Protein AF-A0A957CMQ6-F1 (afdb_monomer_lite)

Structure (mmCIF, N/CA/C/O backbone):
data_AF-A0A957CMQ6-F1
#
_entry.id   AF-A0A957CMQ6-F1
#
loop_
_atom_site.group_PDB
_atom_site.id
_atom_site.type_symbol
_atom_site.label_atom_id
_atom_site.label_alt_id
_atom_site.label_comp_id
_atom_site.label_asym_id
_atom_site.label_entity_id
_atom_site.label_seq_id
_atom_site.pdbx_PDB_ins_code
_atom_site.Cartn_x
_atom_site.Cartn_y
_atom_site.Cartn_z
_atom_site.occupancy
_atom_site.B_iso_or_equiv
_atom_site.auth_seq_id
_atom_site.auth_comp_id
_atom_site.auth_asym_id
_atom_site.auth_atom_id
_atom_site.pdbx_PDB_model_num
ATOM 1 N N . MET A 1 1 ? -79.973 7.091 18.026 1.00 44.84 1 MET A N 1
ATOM 2 C CA . MET A 1 1 ? -79.252 7.448 16.783 1.00 44.84 1 MET A CA 1
ATOM 3 C C . MET A 1 1 ? -77.782 7.087 16.967 1.00 44.84 1 MET A C 1
ATOM 5 O O . MET A 1 1 ? -77.118 7.705 17.787 1.00 44.84 1 MET A O 1
ATOM 9 N N . LYS A 1 2 ? -77.316 6.011 16.319 1.00 36.47 2 LYS A N 1
ATOM 10 C CA . LYS A 1 2 ? -75.950 5.471 16.451 1.00 36.47 2 LYS A CA 1
ATOM 11 C C . LYS A 1 2 ? -74.974 6.319 15.624 1.00 36.47 2 LYS A C 1
ATOM 13 O O . LYS A 1 2 ? -75.174 6.446 14.422 1.00 36.47 2 LYS A O 1
ATOM 18 N N . LYS A 1 3 ? -73.937 6.883 16.253 1.00 44.06 3 LYS A N 1
ATOM 19 C CA . LYS A 1 3 ? -72.793 7.500 15.562 1.00 44.06 3 LYS A CA 1
ATOM 20 C C . LYS A 1 3 ? -71.661 6.472 15.525 1.00 44.06 3 LYS A C 1
ATOM 22 O O . LYS A 1 3 ? -71.176 6.077 16.579 1.00 44.06 3 LYS A O 1
ATOM 27 N N . TYR A 1 4 ? -71.282 6.021 14.333 1.00 43.22 4 TYR A N 1
ATOM 28 C CA . TYR A 1 4 ? -70.104 5.182 14.124 1.00 43.22 4 TYR A CA 1
ATOM 29 C C . TYR A 1 4 ? -68.927 6.095 13.772 1.00 43.22 4 TYR A C 1
ATOM 31 O O . TYR A 1 4 ? -68.967 6.796 12.764 1.00 43.22 4 TYR A O 1
ATOM 39 N N . ILE A 1 5 ? -67.907 6.117 14.630 1.00 52.97 5 ILE A N 1
ATOM 40 C CA . ILE A 1 5 ? -66.604 6.715 14.332 1.00 52.97 5 ILE A CA 1
ATOM 41 C C . ILE A 1 5 ? -65.827 5.648 13.561 1.00 52.97 5 ILE A C 1
ATOM 43 O O . ILE A 1 5 ? -65.460 4.620 14.125 1.00 52.97 5 ILE A O 1
ATOM 47 N N . ALA A 1 6 ? -65.630 5.861 12.262 1.00 49.19 6 ALA A N 1
ATOM 48 C CA . ALA A 1 6 ? -64.741 5.036 11.457 1.00 49.19 6 ALA A CA 1
ATOM 49 C C . ALA A 1 6 ? -63.294 5.463 11.752 1.00 49.19 6 ALA A C 1
ATOM 51 O O . ALA A 1 6 ? -62.829 6.490 11.264 1.00 49.19 6 ALA A O 1
ATOM 52 N N . GLY A 1 7 ? -62.610 4.705 12.609 1.00 45.81 7 GLY A N 1
ATOM 53 C CA . GLY A 1 7 ? -61.174 4.843 12.833 1.00 45.81 7 GLY A CA 1
ATOM 54 C C . GLY A 1 7 ? -60.408 4.255 11.652 1.00 45.81 7 GLY A C 1
ATOM 55 O O . GLY A 1 7 ? -60.465 3.051 11.413 1.00 45.81 7 GLY A O 1
ATOM 56 N N . PHE A 1 8 ? -59.710 5.106 10.905 1.00 51.53 8 PHE A N 1
ATOM 57 C CA . PHE A 1 8 ? -58.801 4.698 9.840 1.00 51.53 8 PHE A CA 1
ATOM 58 C C . PHE A 1 8 ? -57.465 4.297 10.482 1.00 51.53 8 PHE A C 1
ATOM 60 O O . PHE A 1 8 ? -56.668 5.154 10.859 1.00 51.53 8 PHE A O 1
ATOM 67 N N . ILE A 1 9 ? -57.244 2.995 10.685 1.00 54.91 9 ILE A N 1
ATOM 68 C CA . ILE A 1 9 ? -55.946 2.466 11.122 1.00 54.91 9 ILE A CA 1
ATOM 69 C C . ILE A 1 9 ? -55.050 2.398 9.885 1.00 54.91 9 ILE A C 1
ATOM 71 O O . ILE A 1 9 ? -55.200 1.523 9.035 1.00 54.91 9 ILE A O 1
ATOM 75 N N . LEU A 1 10 ? -54.137 3.361 9.780 1.00 49.78 10 LEU A N 1
ATOM 76 C CA . LEU A 1 10 ? -53.071 3.370 8.789 1.00 49.78 10 LEU A CA 1
ATOM 77 C C . LEU A 1 10 ? -51.983 2.384 9.248 1.00 49.78 10 LEU A C 1
ATOM 79 O O . LEU A 1 10 ? -51.185 2.695 10.130 1.00 49.78 10 LEU A O 1
ATOM 83 N N . LEU A 1 11 ? -51.977 1.178 8.678 1.00 49.97 11 LEU A N 1
ATOM 84 C CA . LEU A 1 11 ? -50.873 0.228 8.826 1.00 49.97 11 LEU A CA 1
ATOM 85 C C . LEU A 1 11 ? -49.661 0.743 8.036 1.00 49.97 11 LEU A C 1
ATOM 87 O O . LEU A 1 11 ? -49.625 0.644 6.810 1.00 49.97 11 LEU A O 1
ATOM 91 N N . LEU A 1 12 ? -48.667 1.289 8.742 1.00 53.31 12 LEU A N 1
ATOM 92 C CA . LEU A 1 12 ? -47.329 1.493 8.193 1.00 53.31 12 LEU A CA 1
ATOM 93 C C . LEU A 1 12 ? -46.646 0.128 8.032 1.00 53.31 12 LEU A C 1
ATOM 95 O O . LEU A 1 12 ? -46.235 -0.492 9.011 1.00 53.31 12 LEU A O 1
ATOM 99 N N . PHE A 1 13 ? -46.502 -0.325 6.789 1.00 48.78 13 PHE A N 1
ATOM 100 C CA . PHE A 1 13 ? -45.560 -1.382 6.441 1.00 48.78 13 PHE A CA 1
ATOM 101 C C . PHE A 1 13 ? -44.153 -0.780 6.418 1.00 48.78 13 PHE A C 1
ATOM 103 O O . PHE A 1 13 ? -43.760 -0.135 5.448 1.00 48.78 13 PHE A O 1
ATOM 110 N N . LEU A 1 14 ? -43.391 -0.983 7.494 1.00 50.50 14 LEU A N 1
ATOM 111 C CA . LEU A 1 14 ? -41.937 -0.866 7.436 1.00 50.50 14 LEU A CA 1
ATOM 112 C C . LEU A 1 14 ? -41.431 -2.039 6.593 1.00 50.50 14 LEU A C 1
ATOM 114 O O . LEU A 1 14 ? -41.275 -3.154 7.086 1.00 50.50 14 LEU A O 1
ATOM 118 N N . ALA A 1 15 ? -41.225 -1.794 5.300 1.00 54.81 15 ALA A N 1
ATOM 119 C CA . ALA A 1 15 ? -40.363 -2.638 4.495 1.00 54.81 15 ALA A CA 1
ATOM 120 C C . ALA A 1 15 ? -38.944 -2.466 5.049 1.00 54.81 15 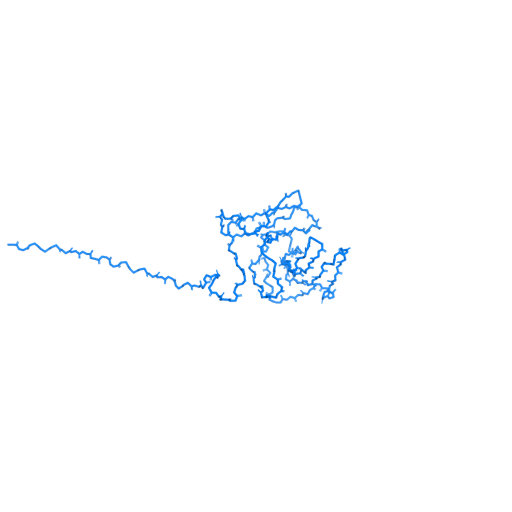ALA A C 1
ATOM 122 O O . ALA A 1 15 ? -38.265 -1.487 4.749 1.00 54.81 15 ALA A O 1
ATOM 123 N N . ALA A 1 16 ? -38.529 -3.380 5.925 1.00 48.66 16 ALA A N 1
ATOM 124 C CA . ALA A 1 16 ? -37.123 -3.551 6.235 1.00 48.66 16 ALA A CA 1
ATOM 125 C C . ALA A 1 16 ? -36.444 -3.950 4.919 1.00 48.66 16 ALA A C 1
ATOM 127 O O . ALA A 1 16 ? -36.644 -5.066 4.436 1.00 48.66 16 ALA A O 1
ATOM 128 N N . CYS A 1 17 ? -35.718 -3.019 4.293 1.00 55.78 17 CYS A N 1
ATOM 129 C CA . CYS A 1 17 ? -34.758 -3.390 3.263 1.00 55.78 17 CYS A CA 1
ATOM 130 C C . CYS A 1 17 ? -33.863 -4.472 3.865 1.00 55.78 17 CYS A C 1
ATOM 132 O O . CYS A 1 17 ? -33.358 -4.305 4.978 1.00 55.78 17 CYS A O 1
ATOM 134 N N . GLY A 1 18 ? -33.747 -5.597 3.157 1.00 49.59 18 GLY A N 1
ATOM 135 C CA . GLY A 1 18 ? -32.830 -6.663 3.518 1.00 49.59 18 GLY A CA 1
ATOM 136 C C . GLY A 1 18 ? -31.458 -6.047 3.722 1.00 49.59 18 GLY A C 1
ATOM 137 O O . GLY A 1 18 ? -30.942 -5.389 2.823 1.00 49.59 18 GLY A O 1
ATOM 138 N N . GLY A 1 19 ? -30.937 -6.182 4.938 1.00 46.06 19 GLY A N 1
ATOM 139 C CA . GLY A 1 19 ? -29.570 -5.804 5.225 1.00 46.06 19 GLY A CA 1
ATOM 140 C C . GLY A 1 19 ? -28.672 -6.703 4.398 1.00 46.06 19 GLY A C 1
ATOM 141 O O . GLY A 1 19 ? -28.501 -7.873 4.739 1.00 46.06 19 GLY A O 1
ATOM 142 N N . ASP A 1 20 ? -28.115 -6.160 3.319 1.00 49.22 20 ASP A N 1
ATOM 143 C CA . ASP A 1 20 ? -26.789 -6.581 2.898 1.00 49.22 20 ASP A CA 1
ATOM 144 C C . ASP A 1 20 ? -25.913 -6.479 4.149 1.00 49.22 20 ASP A C 1
ATOM 146 O O . ASP A 1 20 ? -25.928 -5.461 4.847 1.00 49.22 20 ASP A O 1
ATOM 150 N N . GLY A 1 21 ? -25.319 -7.611 4.529 1.00 48.66 21 GLY A N 1
ATOM 151 C CA . GLY A 1 21 ? -24.725 -7.813 5.842 1.00 48.66 21 GLY A CA 1
ATOM 152 C C . GLY A 1 21 ? -23.826 -6.646 6.225 1.00 48.66 21 GLY A C 1
ATOM 153 O O . GLY A 1 21 ? -22.868 -6.337 5.521 1.00 48.66 21 GLY A O 1
ATOM 154 N N . LEU A 1 22 ? -24.142 -6.004 7.350 1.00 48.91 22 LEU A N 1
ATOM 155 C CA . LEU A 1 22 ? -23.223 -5.065 7.975 1.00 48.91 22 LEU A CA 1
ATOM 156 C C . LEU A 1 22 ? -21.870 -5.778 8.156 1.00 48.91 22 LEU A C 1
ATOM 158 O O . LEU A 1 22 ? -21.863 -6.911 8.660 1.00 48.91 22 LEU A O 1
ATOM 162 N N . PRO A 1 23 ? -20.738 -5.145 7.803 1.00 51.91 23 PRO A N 1
ATOM 163 C CA . PRO A 1 23 ? -19.430 -5.638 8.211 1.00 51.91 23 PRO A CA 1
ATOM 164 C C . PRO A 1 23 ? -19.447 -5.741 9.741 1.00 51.91 23 PRO A C 1
ATOM 166 O O . PRO A 1 23 ? -19.607 -4.731 10.421 1.00 51.91 23 PRO A O 1
ATOM 169 N N . GLY A 1 24 ? -19.406 -6.953 10.304 1.00 52.94 24 GLY A N 1
ATOM 170 C CA . GLY A 1 24 ? -19.455 -7.104 11.767 1.00 52.94 24 GLY A CA 1
ATOM 171 C C . GLY A 1 24 ? -20.075 -8.374 12.339 1.00 52.94 24 GLY A C 1
ATOM 172 O O . GLY A 1 24 ? -19.895 -8.629 13.524 1.00 52.94 24 GLY A O 1
ATOM 173 N N . THR A 1 25 ? -20.818 -9.169 11.560 1.00 54.66 25 THR A N 1
ATOM 174 C CA . THR A 1 25 ? -21.506 -10.373 12.092 1.00 54.66 25 THR A CA 1
ATOM 175 C C . THR A 1 25 ? -20.865 -11.704 11.709 1.00 54.66 25 THR A C 1
ATOM 177 O O . THR A 1 25 ? -21.353 -12.756 12.122 1.00 54.66 25 THR A O 1
ATOM 180 N N . ASP A 1 26 ? -19.751 -11.674 10.977 1.00 70.06 26 ASP A N 1
ATOM 181 C CA . ASP A 1 26 ? -18.954 -12.866 10.703 1.00 70.06 26 ASP A CA 1
ATOM 182 C C . ASP A 1 26 ? -18.022 -13.153 11.899 1.00 70.06 26 ASP A C 1
ATOM 184 O O . ASP A 1 26 ? -17.176 -12.315 12.216 1.00 70.06 26 ASP A O 1
ATOM 188 N N . PRO A 1 27 ? -18.129 -14.318 12.570 1.00 68.75 27 PRO A N 1
ATOM 189 C CA . PRO A 1 27 ? -17.206 -14.708 13.638 1.00 68.75 27 PRO A CA 1
ATOM 190 C C . PRO A 1 27 ? -15.731 -14.805 13.197 1.00 68.75 27 PRO A C 1
ATOM 192 O O . PRO A 1 27 ? -14.857 -14.913 14.056 1.00 68.75 27 PRO A O 1
ATOM 195 N N . GLY A 1 28 ? -15.436 -14.777 11.892 1.00 83.38 28 GLY A N 1
ATOM 196 C CA . GLY A 1 28 ? -14.088 -14.662 11.330 1.00 83.38 28 GLY A CA 1
ATOM 197 C C . GLY A 1 28 ? -13.612 -13.230 11.054 1.00 83.38 28 GLY A C 1
ATOM 198 O O . GLY A 1 28 ? -12.451 -13.052 10.675 1.00 83.38 28 GLY A O 1
ATOM 199 N N . LEU A 1 29 ? -14.459 -12.210 11.232 1.00 88.44 29 LEU A N 1
ATOM 200 C CA . LEU A 1 29 ? -14.088 -10.824 10.967 1.00 88.44 29 LEU A CA 1
ATOM 201 C C . LEU A 1 29 ? -13.142 -10.304 12.049 1.00 88.44 29 LEU A C 1
ATOM 203 O O . LEU A 1 29 ? -13.509 -10.160 13.213 1.00 88.44 29 LEU A O 1
ATOM 207 N N . LEU A 1 30 ? -11.915 -9.996 11.639 1.00 90.25 30 LEU A N 1
ATOM 208 C CA . LEU A 1 30 ? -10.889 -9.480 12.541 1.00 90.25 30 LEU A CA 1
ATOM 209 C C . LEU A 1 30 ? -10.994 -7.964 12.739 1.00 90.25 30 LEU A C 1
ATOM 211 O O . LEU A 1 30 ? -10.681 -7.467 13.818 1.00 90.25 30 LEU A O 1
ATOM 215 N N . PHE A 1 31 ? -11.396 -7.247 11.690 1.00 90.44 31 PHE A N 1
ATOM 216 C CA . PHE A 1 31 ? -11.519 -5.794 11.660 1.00 90.44 31 PHE A CA 1
ATOM 217 C C . PHE A 1 31 ? -12.334 -5.362 10.441 1.00 90.44 31 PHE A C 1
ATOM 219 O O . PHE A 1 31 ? -12.195 -5.957 9.372 1.00 90.44 31 PHE A O 1
ATOM 226 N N . ALA A 1 32 ? -13.140 -4.317 10.600 1.00 90.50 32 ALA A N 1
ATOM 227 C CA . ALA A 1 32 ? -13.773 -3.596 9.506 1.00 90.50 32 ALA A CA 1
ATOM 228 C C . ALA A 1 32 ? -13.972 -2.139 9.913 1.00 90.50 32 ALA A C 1
ATOM 230 O O . ALA A 1 32 ? -14.201 -1.847 11.086 1.00 90.50 32 ALA A O 1
ATOM 231 N N . ASP A 1 33 ? -13.927 -1.254 8.927 1.00 91.19 33 ASP A N 1
ATOM 232 C CA . ASP A 1 33 ? -14.218 0.160 9.096 1.00 91.19 33 ASP A CA 1
ATOM 233 C C . ASP A 1 33 ? -14.938 0.660 7.839 1.00 91.19 33 ASP A C 1
ATOM 235 O O . ASP A 1 33 ? -14.582 0.285 6.721 1.00 91.19 33 ASP A O 1
ATOM 239 N N . ASN A 1 34 ? -15.974 1.468 8.035 1.00 91.00 34 ASN A N 1
ATOM 240 C CA . ASN A 1 34 ? -16.727 2.148 6.982 1.00 91.00 34 ASN A CA 1
ATOM 241 C C . ASN A 1 34 ? -16.464 3.667 6.977 1.00 91.00 34 ASN A C 1
ATOM 243 O O . ASN A 1 34 ? -17.151 4.407 6.278 1.00 91.00 34 ASN A O 1
ATOM 247 N N . PHE A 1 35 ? -15.499 4.127 7.780 1.00 90.88 35 PHE A N 1
ATOM 248 C CA . PHE A 1 35 ? -15.060 5.512 7.914 1.00 90.88 35 PHE A CA 1
ATOM 249 C C . PHE A 1 35 ? -16.178 6.476 8.326 1.00 90.88 35 PHE A C 1
ATOM 251 O O . PHE A 1 35 ? -16.267 7.595 7.809 1.00 90.88 35 PHE A O 1
ATOM 258 N N . THR A 1 36 ? -17.033 6.047 9.261 1.00 85.12 36 THR A N 1
ATOM 259 C CA . THR A 1 36 ? -18.173 6.836 9.752 1.00 85.12 36 THR A CA 1
ATOM 260 C C . THR A 1 36 ? -17.730 8.253 10.182 1.00 85.12 36 THR A C 1
ATOM 262 O O . THR A 1 36 ? -16.913 8.404 11.093 1.00 85.12 36 THR A O 1
ATOM 265 N N . PRO A 1 37 ? -18.250 9.330 9.551 1.00 71.31 37 PRO A N 1
ATOM 266 C CA . PRO A 1 37 ? -17.823 10.694 9.847 1.00 71.31 37 PRO A CA 1
ATOM 267 C C . PRO A 1 37 ? -18.051 11.098 11.307 1.00 71.31 37 PRO A C 1
ATOM 269 O O . PRO A 1 37 ? -19.135 10.916 11.856 1.00 71.31 37 PRO A O 1
ATOM 272 N N . GLY A 1 38 ? -17.048 11.737 11.913 1.00 67.00 38 GLY A N 1
ATOM 273 C CA . GLY A 1 38 ? -17.098 12.188 13.310 1.00 67.00 38 GLY A CA 1
ATOM 274 C C . GLY A 1 38 ? -16.594 11.155 14.318 1.00 67.00 38 GLY A C 1
ATOM 275 O O . GLY A 1 38 ? -16.344 11.508 15.469 1.00 67.00 38 GLY A O 1
ATOM 276 N N . GLU A 1 39 ? -16.356 9.922 13.880 1.00 76.75 39 GLU A N 1
ATOM 277 C CA . GLU A 1 39 ? -15.595 8.930 14.623 1.00 76.75 39 GLU A CA 1
ATOM 278 C C . GLU A 1 39 ? -14.155 9.013 14.120 1.00 76.75 39 GLU A C 1
ATOM 280 O O . GLU A 1 39 ? -13.879 8.822 12.941 1.00 76.75 39 GLU A O 1
ATOM 285 N N . MET A 1 40 ? -13.216 9.373 14.999 1.00 63.12 40 MET A N 1
ATOM 286 C CA . MET A 1 40 ? -11.805 9.522 14.612 1.00 63.12 40 MET A CA 1
ATOM 287 C C . MET A 1 40 ? -11.177 8.176 14.181 1.00 63.12 40 MET A C 1
ATOM 289 O O . MET A 1 40 ? -10.084 8.170 13.623 1.00 63.12 40 MET A O 1
ATOM 293 N N . GLY A 1 41 ? -11.904 7.066 14.384 1.00 75.06 41 GLY A N 1
ATOM 294 C CA . GLY A 1 41 ? -11.548 5.711 13.978 1.00 75.06 41 GLY A CA 1
ATOM 295 C C . GLY A 1 41 ? -10.303 5.183 14.686 1.00 75.06 41 GLY A C 1
ATOM 296 O O . GLY A 1 41 ? -9.715 5.842 15.545 1.00 75.06 41 GLY A O 1
ATOM 297 N N . ASP A 1 42 ? -9.876 3.991 14.281 1.00 85.25 42 ASP A N 1
ATOM 298 C CA . ASP A 1 42 ? -8.605 3.404 14.710 1.00 85.25 42 ASP A CA 1
ATOM 299 C C . ASP A 1 42 ? -7.438 3.839 13.810 1.00 85.25 42 ASP A C 1
ATOM 301 O O . ASP A 1 42 ? -6.349 3.289 13.928 1.00 85.25 42 ASP A O 1
ATOM 305 N N . TRP A 1 43 ? -7.621 4.815 12.917 1.00 90.75 43 TRP A N 1
ATOM 306 C CA . TRP A 1 43 ? -6.636 5.205 11.905 1.00 90.75 43 TRP A CA 1
ATOM 307 C C . TRP A 1 43 ? -5.771 6.394 12.334 1.00 90.75 43 TRP A C 1
ATOM 309 O O . TRP A 1 43 ? -6.243 7.374 12.903 1.00 90.75 43 TRP A O 1
ATOM 319 N N . GLN A 1 44 ? -4.481 6.331 12.0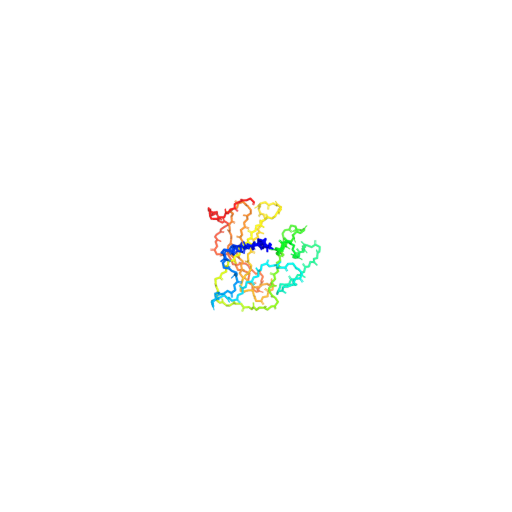09 1.00 89.56 44 GLN A N 1
ATOM 320 C CA . GLN A 1 44 ? -3.550 7.447 12.153 1.00 89.56 44 GLN A CA 1
ATOM 321 C C . GLN A 1 44 ? -3.845 8.506 11.085 1.00 89.56 44 GLN A C 1
ATOM 323 O O . GLN A 1 44 ? -3.665 8.266 9.888 1.00 89.56 44 GLN A O 1
ATOM 328 N N . ILE A 1 45 ? -4.294 9.682 11.519 1.00 89.69 45 ILE A N 1
ATOM 329 C CA . ILE A 1 45 ? -4.596 10.817 10.645 1.00 89.69 45 ILE A CA 1
ATOM 330 C C . ILE A 1 45 ? -3.476 11.848 10.786 1.00 89.69 45 ILE A C 1
ATOM 332 O O . ILE A 1 45 ? -3.391 12.557 11.787 1.00 89.69 45 ILE A O 1
ATOM 336 N N . GLU A 1 46 ? -2.618 11.928 9.772 1.00 88.19 46 GLU A N 1
ATOM 337 C CA . GLU A 1 46 ? -1.445 12.806 9.756 1.00 88.19 46 GLU A CA 1
ATOM 338 C C . GLU A 1 46 ? -1.382 13.635 8.468 1.00 88.19 46 GLU A C 1
ATOM 340 O O . GLU A 1 46 ? -1.976 13.282 7.444 1.00 88.19 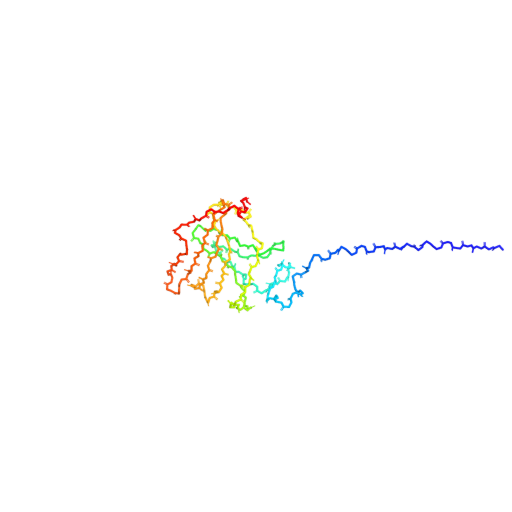46 GLU A O 1
ATOM 345 N N . GLY A 1 47 ? -0.644 14.745 8.506 1.00 88.81 47 GLY A N 1
ATOM 346 C CA . GLY A 1 47 ? -0.381 15.549 7.320 1.00 88.81 47 GLY A CA 1
ATOM 347 C C . GLY A 1 47 ? 0.726 16.577 7.512 1.00 88.81 47 GLY A C 1
ATOM 348 O O . GLY A 1 47 ? 0.931 17.107 8.605 1.00 88.81 47 GLY A O 1
ATOM 349 N N . ASP A 1 48 ? 1.420 16.859 6.419 1.00 90.44 48 ASP A N 1
ATOM 350 C CA . ASP A 1 48 ? 2.464 17.865 6.298 1.00 90.44 48 ASP A CA 1
ATOM 351 C C . ASP A 1 48 ? 2.432 18.500 4.891 1.00 90.44 48 ASP A C 1
ATOM 353 O O . ASP A 1 48 ? 1.424 18.456 4.187 1.00 90.44 48 ASP A O 1
ATOM 357 N N . ALA A 1 49 ? 3.527 19.136 4.466 1.00 91.75 49 ALA A N 1
ATOM 358 C CA . ALA A 1 49 ? 3.611 19.750 3.140 1.00 91.75 49 ALA A CA 1
ATOM 359 C C . ALA A 1 49 ? 3.716 18.737 1.979 1.00 91.75 49 ALA A C 1
ATOM 361 O O . ALA A 1 49 ? 3.647 19.141 0.816 1.00 91.75 49 ALA A O 1
ATOM 362 N N . ALA A 1 50 ? 3.958 17.456 2.261 1.00 89.69 50 ALA A N 1
ATOM 363 C CA . ALA A 1 50 ? 4.093 16.393 1.273 1.00 89.69 50 ALA A CA 1
ATOM 364 C C . ALA A 1 50 ? 2.776 15.637 1.040 1.00 89.69 50 ALA A C 1
ATOM 366 O O . ALA A 1 50 ? 2.568 15.110 -0.056 1.00 89.69 50 ALA A O 1
ATOM 367 N N . GLY A 1 51 ? 1.867 15.635 2.015 1.00 93.44 51 GLY A N 1
ATOM 368 C CA . GLY A 1 51 ? 0.542 15.040 1.873 1.00 93.44 51 GLY A CA 1
ATOM 369 C C . GLY A 1 51 ? -0.295 15.111 3.144 1.00 93.44 51 GLY A C 1
ATOM 370 O O . GLY A 1 51 ? 0.178 15.521 4.199 1.00 93.44 51 GLY A O 1
ATOM 371 N N . GLN A 1 52 ? -1.550 14.678 3.053 1.00 94.81 52 GLN A N 1
ATOM 372 C CA . GLN A 1 52 ? -2.488 14.702 4.173 1.00 94.81 52 GLN A CA 1
ATOM 373 C C . GLN A 1 52 ? -3.438 13.507 4.128 1.00 94.81 52 GLN A C 1
ATOM 375 O O . GLN A 1 52 ? -3.915 13.123 3.066 1.00 94.81 52 GLN A O 1
ATOM 380 N N . THR A 1 53 ? -3.749 12.951 5.294 1.00 93.81 53 THR A N 1
ATOM 381 C CA . THR A 1 53 ? -4.829 11.980 5.484 1.00 93.81 53 THR A CA 1
ATOM 382 C C . THR A 1 53 ? -6.036 12.683 6.101 1.00 93.81 53 THR A C 1
ATOM 384 O O . THR A 1 53 ? -5.882 13.493 7.014 1.00 93.81 53 THR A O 1
ATOM 387 N N . THR A 1 54 ? -7.243 12.393 5.619 1.00 92.00 54 THR A N 1
ATOM 388 C CA . THR A 1 54 ? -8.500 12.938 6.156 1.00 92.00 54 THR A CA 1
ATOM 389 C C . THR A 1 54 ? -9.628 11.914 6.084 1.00 92.00 54 THR A C 1
ATOM 391 O O . THR A 1 54 ? -9.625 11.048 5.214 1.00 92.00 54 THR A O 1
ATOM 394 N N . LEU A 1 55 ? -10.614 12.027 6.975 1.00 90.88 55 LEU A N 1
ATOM 395 C CA . LEU A 1 55 ? -11.895 11.333 6.836 1.00 90.88 55 LEU A CA 1
ATOM 396 C C . LEU A 1 55 ? -12.884 12.277 6.149 1.00 90.88 55 LEU A C 1
ATOM 398 O O . LEU A 1 55 ? -13.186 13.352 6.671 1.00 90.88 55 LEU A O 1
ATOM 402 N N . LEU A 1 56 ? -13.371 11.892 4.972 1.00 88.94 56 LEU A N 1
ATOM 403 C CA . LEU A 1 56 ? -14.271 12.707 4.162 1.00 88.94 56 LEU A CA 1
ATOM 404 C C . LEU A 1 56 ? -15.316 11.825 3.481 1.00 88.94 56 LEU A C 1
ATOM 406 O O . LEU A 1 56 ? -14.965 10.935 2.715 1.00 88.94 56 LEU A O 1
ATOM 410 N N . ASN A 1 57 ? -16.599 12.128 3.700 1.00 89.00 57 ASN A N 1
ATOM 411 C CA . ASN A 1 57 ? -17.726 11.439 3.062 1.00 89.00 57 ASN A CA 1
ATOM 412 C C . ASN A 1 57 ? -17.628 9.906 3.172 1.00 89.00 57 ASN A C 1
ATOM 414 O O . ASN A 1 57 ? -17.681 9.237 2.147 1.00 89.00 57 ASN A O 1
ATOM 418 N N . GLU A 1 58 ? -17.426 9.363 4.378 1.00 91.62 58 GLU A N 1
ATOM 419 C CA . GLU A 1 58 ? -17.317 7.904 4.599 1.00 91.62 58 GLU A CA 1
ATOM 420 C C . GLU A 1 58 ? -16.121 7.261 3.869 1.00 91.62 58 GLU A C 1
ATOM 422 O O . GLU A 1 58 ? -16.149 6.099 3.480 1.00 91.62 58 GLU A O 1
ATOM 427 N N . ASN A 1 59 ? -15.048 8.027 3.647 1.00 92.25 59 ASN A N 1
ATOM 428 C CA . ASN A 1 59 ? -13.806 7.537 3.055 1.00 92.25 59 ASN A CA 1
ATOM 429 C C . ASN A 1 59 ? -12.594 8.049 3.839 1.00 92.25 59 ASN A C 1
ATOM 431 O O . ASN A 1 59 ? -12.545 9.221 4.224 1.00 92.25 59 ASN A O 1
ATOM 435 N N . LEU A 1 60 ? -11.575 7.202 3.982 1.00 93.88 60 LEU A N 1
ATOM 436 C CA . LEU A 1 60 ? -10.219 7.637 4.305 1.00 93.88 60 LEU A CA 1
ATOM 437 C C . LEU A 1 60 ? -9.541 8.141 3.030 1.00 93.88 60 LEU A C 1
ATOM 439 O O . LEU A 1 60 ? -9.231 7.373 2.121 1.00 93.88 60 LEU A O 1
ATOM 443 N N . VAL A 1 61 ? -9.331 9.449 2.954 1.00 94.94 61 VAL A N 1
ATOM 444 C CA . VAL A 1 61 ? -8.743 10.122 1.798 1.00 94.94 61 VAL A CA 1
ATOM 445 C C . VAL A 1 61 ? -7.294 10.467 2.099 1.00 94.94 61 VAL A C 1
ATOM 447 O O . VAL A 1 61 ? -7.008 11.186 3.056 1.00 94.94 61 VAL A O 1
ATOM 450 N N . ILE A 1 62 ? -6.392 9.982 1.248 1.00 95.62 62 ILE A N 1
ATOM 451 C CA . ILE A 1 62 ? -4.964 10.293 1.286 1.00 95.62 62 ILE A CA 1
ATOM 452 C C . ILE A 1 62 ? -4.635 11.193 0.093 1.00 95.62 62 ILE A C 1
ATOM 454 O O . ILE A 1 62 ? -4.767 10.791 -1.063 1.00 95.62 62 ILE A O 1
ATOM 458 N N . GLU A 1 63 ? -4.208 12.417 0.380 1.00 96.12 63 GLU A N 1
ATOM 459 C CA . GLU A 1 63 ? -3.715 13.381 -0.596 1.00 96.12 63 GLU A CA 1
ATOM 460 C C . GLU A 1 63 ? -2.186 13.356 -0.639 1.00 96.12 63 GLU A C 1
ATOM 462 O O . GLU A 1 63 ? -1.519 13.376 0.397 1.00 96.12 63 GLU A O 1
ATOM 467 N N . ILE A 1 64 ? -1.634 13.354 -1.853 1.00 95.25 64 ILE A N 1
ATOM 468 C CA . ILE A 1 64 ? -0.198 13.469 -2.112 1.00 95.25 64 ILE A CA 1
ATOM 469 C C . ILE A 1 64 ? 0.038 14.794 -2.837 1.00 95.25 64 ILE A C 1
ATOM 471 O O . ILE A 1 64 ? -0.458 15.001 -3.945 1.00 95.25 64 ILE A O 1
ATOM 475 N N . ALA A 1 65 ? 0.803 15.688 -2.213 1.00 94.50 65 ALA A N 1
ATOM 476 C CA . ALA A 1 65 ? 1.058 17.040 -2.711 1.00 94.50 65 ALA A CA 1
ATOM 477 C C . ALA A 1 65 ? 2.412 17.177 -3.432 1.00 94.50 65 ALA A C 1
ATOM 479 O O . ALA A 1 65 ? 2.658 18.183 -4.100 1.00 94.50 65 ALA A O 1
ATOM 480 N N . GLN A 1 66 ? 3.297 16.180 -3.311 1.00 93.88 66 GLN A N 1
ATOM 481 C CA . GLN A 1 66 ? 4.638 16.193 -3.901 1.00 93.88 66 GLN A CA 1
ATOM 482 C C . GLN A 1 66 ? 4.931 14.913 -4.700 1.00 93.88 66 GLN A C 1
ATOM 484 O O . GLN A 1 66 ? 4.520 13.824 -4.299 1.00 93.88 66 GLN A O 1
ATOM 489 N N . PRO A 1 67 ? 5.663 15.009 -5.826 1.00 90.88 67 PRO A N 1
ATOM 490 C CA . PRO A 1 67 ? 6.013 13.838 -6.621 1.00 90.88 67 PRO A CA 1
ATOM 491 C C . PRO A 1 67 ? 6.984 12.922 -5.867 1.00 90.88 67 PRO A C 1
ATOM 493 O O . PRO A 1 67 ? 7.829 13.389 -5.106 1.00 90.88 67 PRO A O 1
ATOM 496 N N . ASN A 1 68 ? 6.923 11.620 -6.157 1.00 90.19 68 ASN A N 1
ATOM 497 C CA . ASN A 1 68 ? 7.817 10.594 -5.599 1.00 90.19 68 ASN A CA 1
ATOM 498 C C . ASN A 1 68 ? 7.754 10.444 -4.067 1.00 90.19 68 ASN A C 1
ATOM 500 O O . ASN A 1 68 ? 8.716 9.983 -3.450 1.00 90.19 68 ASN A O 1
ATOM 504 N N . VAL A 1 69 ? 6.626 10.811 -3.457 1.00 90.44 69 VAL A N 1
ATOM 505 C CA . VAL A 1 69 ? 6.351 10.594 -2.034 1.00 90.44 69 VAL A CA 1
ATOM 506 C C . VAL A 1 69 ? 5.390 9.422 -1.871 1.00 90.44 69 VAL A C 1
ATOM 508 O O . VAL A 1 69 ? 4.442 9.270 -2.637 1.00 90.44 69 VAL A O 1
ATOM 511 N N . MET A 1 70 ? 5.637 8.604 -0.851 1.00 90.75 70 MET A N 1
ATOM 512 C CA . MET A 1 70 ? 4.676 7.624 -0.360 1.00 90.75 70 MET A CA 1
ATOM 513 C C . MET A 1 70 ? 4.040 8.184 0.907 1.00 90.75 70 MET A C 1
ATOM 515 O O . MET A 1 70 ? 4.738 8.362 1.902 1.00 90.75 70 MET A O 1
ATOM 519 N N . GLN A 1 71 ? 2.736 8.439 0.856 1.00 93.75 71 GLN A N 1
ATOM 520 C CA . GLN A 1 71 ? 1.928 8.767 2.026 1.00 93.75 71 GLN A CA 1
ATOM 521 C C . GLN A 1 71 ? 1.018 7.584 2.341 1.00 93.75 71 GLN A C 1
ATOM 523 O O . GLN A 1 71 ? 0.480 6.953 1.430 1.00 93.75 71 GLN A O 1
ATOM 528 N N . PHE A 1 72 ? 0.859 7.268 3.620 1.00 93.75 72 PHE A N 1
ATOM 529 C CA . PHE A 1 72 ? 0.025 6.160 4.069 1.00 93.75 72 PHE A CA 1
ATOM 530 C C . PHE A 1 72 ? -0.607 6.478 5.424 1.00 93.75 72 PHE A C 1
ATOM 532 O O . PHE A 1 72 ? -0.136 7.339 6.161 1.00 93.75 72 PHE A O 1
ATOM 539 N N . SER A 1 73 ? -1.653 5.733 5.762 1.00 93.19 73 SER A N 1
ATOM 540 C CA . SER A 1 73 ? -2.251 5.711 7.093 1.00 93.19 73 SER A CA 1
ATOM 541 C C . SER A 1 73 ? -2.220 4.281 7.629 1.00 93.19 73 SER A C 1
ATOM 543 O O . SER A 1 73 ? -2.203 3.317 6.859 1.00 93.19 73 SER A O 1
ATOM 545 N N . THR A 1 74 ? -2.162 4.136 8.950 1.00 91.75 74 THR A N 1
ATOM 546 C CA . THR A 1 74 ? -2.096 2.837 9.634 1.00 91.75 74 THR A CA 1
ATOM 547 C C . THR A 1 74 ? -3.091 2.786 10.777 1.00 91.75 74 THR A C 1
ATOM 549 O O . THR A 1 74 ? -3.458 3.826 11.321 1.00 91.75 74 THR A O 1
ATOM 552 N N . LEU A 1 75 ? -3.488 1.579 11.176 1.00 90.50 75 LEU A N 1
ATOM 553 C CA . LEU A 1 75 ? -4.214 1.394 12.426 1.00 90.50 75 LEU A CA 1
ATOM 554 C C . LEU A 1 75 ? -3.317 1.732 13.624 1.00 90.50 75 LEU A C 1
ATOM 556 O O . LEU A 1 75 ? -2.145 1.356 13.668 1.00 90.50 75 LEU A O 1
ATOM 560 N N . THR A 1 76 ? -3.887 2.393 14.625 1.00 85.62 76 THR A N 1
ATOM 561 C CA . THR A 1 76 ? -3.254 2.713 15.906 1.00 85.62 76 THR A CA 1
ATOM 562 C C . THR A 1 76 ? -3.012 1.439 16.727 1.00 85.62 76 THR A C 1
ATOM 564 O O . THR A 1 76 ? -1.993 1.306 17.404 1.00 85.62 76 THR A O 1
ATOM 567 N N . THR A 1 77 ? -3.935 0.477 16.656 1.00 73.62 77 THR A N 1
ATOM 568 C CA . THR A 1 77 ? -3.880 -0.920 17.133 1.00 73.62 77 THR A CA 1
ATOM 569 C C . THR A 1 77 ? -5.116 -1.614 16.519 1.00 73.62 77 THR A C 1
ATOM 571 O O . THR A 1 77 ? -6.146 -0.952 16.500 1.00 73.62 77 THR A O 1
ATOM 574 N N . PRO A 1 78 ? -5.119 -2.870 16.007 1.00 67.19 78 PRO A N 1
ATOM 575 C CA . PRO A 1 78 ? -4.183 -3.980 16.200 1.00 67.19 78 PRO A CA 1
ATOM 576 C C . PRO A 1 78 ? -3.431 -4.446 14.934 1.00 67.19 78 PRO A C 1
ATOM 578 O O . PRO A 1 78 ? -3.797 -4.159 13.799 1.00 67.19 78 PRO A O 1
ATOM 581 N N . GLY A 1 79 ? -2.363 -5.224 15.147 1.00 80.38 79 GLY A N 1
ATOM 582 C CA . GLY A 1 79 ? -1.621 -5.908 14.084 1.00 80.38 79 GLY A CA 1
ATOM 583 C C . GLY A 1 79 ? -2.138 -7.327 13.831 1.00 80.38 79 GLY A C 1
ATOM 584 O O . GLY A 1 79 ? -2.256 -8.122 14.763 1.00 80.38 79 GLY A O 1
ATOM 585 N N . PHE A 1 80 ? -2.387 -7.668 12.565 1.00 90.38 80 PHE A N 1
ATOM 586 C CA . PHE A 1 80 ? -2.843 -8.998 12.143 1.00 90.38 80 PHE A CA 1
ATOM 587 C C . PHE A 1 80 ? -1.715 -9.805 11.492 1.00 90.38 80 PHE A C 1
ATOM 589 O O . PHE A 1 80 ? -0.904 -9.277 10.728 1.00 90.38 80 PHE A O 1
ATOM 596 N N . THR A 1 81 ? -1.664 -11.110 11.767 1.00 91.00 81 THR A N 1
ATOM 597 C CA . THR A 1 81 ? -0.647 -12.013 11.202 1.00 91.00 81 THR A CA 1
ATOM 598 C C . THR A 1 81 ? -1.161 -12.728 9.956 1.00 91.00 81 THR A C 1
ATOM 600 O O . THR A 1 81 ? -0.604 -12.557 8.868 1.00 91.00 81 THR A O 1
ATOM 603 N N . ASN A 1 82 ? -2.233 -13.505 10.101 1.00 92.25 82 ASN A N 1
ATOM 604 C CA . ASN A 1 82 ? -2.912 -14.224 9.029 1.00 92.25 82 ASN A CA 1
ATOM 605 C C . ASN A 1 82 ? -4.327 -13.676 8.890 1.00 92.25 82 ASN A C 1
ATOM 607 O O . ASN A 1 82 ? -5.061 -13.626 9.874 1.00 92.25 82 ASN A O 1
ATOM 611 N N . PHE A 1 83 ? -4.682 -13.256 7.684 1.00 93.25 83 PHE A N 1
ATOM 612 C CA . PHE A 1 83 ? -5.960 -12.623 7.394 1.00 93.25 83 PHE A CA 1
ATOM 613 C C . PHE A 1 83 ? -6.258 -12.712 5.896 1.00 93.25 83 PHE A C 1
ATOM 615 O O . PHE A 1 83 ? -5.354 -12.919 5.082 1.00 93.25 83 PHE A O 1
ATOM 622 N N . VAL A 1 84 ? -7.529 -12.524 5.561 1.00 94.38 84 VAL A N 1
ATOM 623 C CA . VAL A 1 84 ? -7.982 -12.125 4.228 1.00 94.38 84 VAL A CA 1
ATOM 624 C C . VAL A 1 84 ? -8.275 -10.628 4.306 1.00 94.38 84 VAL A C 1
ATOM 626 O O . VAL A 1 84 ? -8.819 -10.174 5.310 1.00 94.38 84 VAL A O 1
ATOM 629 N N . LEU A 1 85 ? -7.852 -9.868 3.297 1.00 93.44 85 LEU A N 1
ATOM 630 C CA . LEU A 1 85 ? -8.055 -8.422 3.231 1.00 93.44 85 LEU A CA 1
ATOM 631 C C . LEU A 1 85 ? -8.919 -8.090 2.018 1.00 93.44 85 LEU A C 1
ATOM 633 O O . LEU A 1 85 ? -8.584 -8.484 0.902 1.00 93.44 85 LEU A O 1
ATOM 637 N N . GLU A 1 86 ? -9.982 -7.335 2.258 1.00 94.56 86 GLU A N 1
ATOM 638 C CA . GLU A 1 86 ? -10.842 -6.741 1.240 1.00 94.56 86 GLU A CA 1
ATOM 639 C C . GLU A 1 86 ? -10.888 -5.230 1.478 1.00 94.56 86 GLU A C 1
ATOM 641 O O . GLU A 1 86 ? -10.994 -4.789 2.623 1.00 94.56 86 GLU A O 1
ATOM 646 N N . VAL A 1 87 ? -10.727 -4.444 0.412 1.00 93.81 87 VAL A N 1
ATOM 647 C CA . VAL A 1 87 ? -10.728 -2.977 0.462 1.00 93.81 87 VAL A CA 1
ATOM 648 C C . VAL A 1 87 ? -11.386 -2.441 -0.800 1.00 93.81 87 VAL A C 1
ATOM 650 O O . VAL A 1 87 ? -10.976 -2.789 -1.909 1.00 93.81 87 VAL A O 1
ATOM 653 N N . ASP A 1 88 ? -12.337 -1.529 -0.624 1.00 94.12 88 ASP A N 1
ATOM 654 C CA . ASP A 1 88 ? -12.822 -0.670 -1.696 1.00 94.12 88 ASP A CA 1
ATOM 655 C C . ASP A 1 88 ? -11.943 0.582 -1.787 1.00 94.12 88 ASP A C 1
ATOM 657 O O . ASP A 1 88 ? -11.935 1.430 -0.896 1.00 94.12 88 ASP A O 1
ATOM 661 N N . ALA A 1 89 ? -11.182 0.701 -2.876 1.00 93.81 89 ALA A N 1
ATOM 662 C CA . ALA A 1 89 ? -10.307 1.841 -3.133 1.00 93.81 89 ALA A CA 1
ATOM 663 C C . ALA A 1 89 ? -10.459 2.338 -4.575 1.00 93.81 89 ALA A C 1
ATOM 665 O O . ALA A 1 89 ? -10.683 1.556 -5.501 1.00 93.81 89 ALA A O 1
ATOM 666 N N . ARG A 1 90 ? -10.309 3.652 -4.769 1.00 93.38 90 ARG A N 1
ATOM 667 C CA . ARG A 1 90 ? -10.285 4.291 -6.089 1.00 93.38 90 ARG A CA 1
ATOM 668 C C . ARG A 1 90 ? -9.409 5.534 -6.083 1.00 93.38 90 ARG A C 1
ATOM 670 O O . ARG A 1 90 ? -9.334 6.240 -5.077 1.00 93.38 90 ARG A O 1
ATOM 677 N N . GLN A 1 91 ? -8.829 5.853 -7.232 1.00 94.44 91 GLN A N 1
ATOM 678 C CA . GLN A 1 91 ? -8.200 7.150 -7.438 1.00 94.44 91 GLN A CA 1
ATOM 679 C C . GLN A 1 91 ? -9.283 8.226 -7.596 1.00 94.44 91 GLN A C 1
ATOM 681 O O . GLN A 1 91 ? -10.198 8.093 -8.402 1.00 94.44 91 GLN A O 1
ATOM 686 N N . LEU A 1 92 ? -9.204 9.306 -6.814 1.00 94.38 92 LEU A N 1
ATOM 687 C CA . LEU A 1 92 ? -10.155 10.423 -6.925 1.00 94.38 92 LEU A CA 1
ATOM 688 C C . LEU A 1 92 ? -9.706 11.468 -7.953 1.00 94.38 92 LEU A C 1
ATOM 690 O O . LEU A 1 92 ? -10.534 12.106 -8.603 1.00 94.38 92 LEU A O 1
ATOM 694 N N . LYS A 1 93 ? -8.391 11.684 -8.054 1.00 93.19 93 LYS A N 1
ATOM 695 C CA . LYS A 1 93 ? -7.749 12.673 -8.923 1.00 93.19 93 LYS A CA 1
ATOM 696 C C . LYS A 1 93 ? -6.265 12.330 -9.078 1.00 93.19 93 LYS A C 1
ATOM 698 O O . LYS A 1 93 ? -5.692 11.641 -8.237 1.00 93.19 93 LYS A O 1
ATOM 703 N N . GLY A 1 94 ? -5.633 12.876 -10.111 1.00 93.06 94 GLY A N 1
ATOM 704 C CA . GLY A 1 94 ? -4.185 12.836 -10.304 1.00 93.06 94 GLY A CA 1
ATOM 705 C C . GLY A 1 94 ? -3.807 12.170 -11.617 1.00 93.06 94 GLY A C 1
ATOM 706 O O . GLY A 1 94 ? -4.653 11.960 -12.483 1.00 93.06 94 GLY A O 1
ATOM 707 N N . ASP A 1 95 ? -2.521 11.876 -11.759 1.00 93.50 95 ASP A N 1
ATOM 708 C CA . ASP A 1 95 ? -2.004 11.121 -12.895 1.00 93.50 95 ASP A CA 1
ATOM 709 C C . ASP A 1 95 ? -2.380 9.638 -12.747 1.00 93.50 95 ASP A C 1
ATOM 711 O O . ASP A 1 95 ? -2.199 9.068 -11.670 1.00 93.50 95 ASP A O 1
ATOM 715 N N . LEU A 1 96 ? -2.872 9.004 -13.814 1.00 93.62 96 LEU A N 1
ATOM 716 C CA . LEU A 1 96 ? -3.248 7.584 -13.810 1.00 93.62 96 LEU A CA 1
ATOM 717 C C . LEU A 1 96 ? -2.048 6.636 -13.648 1.00 93.62 96 LEU A C 1
ATOM 719 O O . LEU A 1 96 ? -2.246 5.450 -13.401 1.00 93.62 96 LEU A O 1
ATOM 723 N N . GLN A 1 97 ? -0.818 7.136 -13.785 1.00 92.94 97 GLN A N 1
ATOM 724 C CA . GLN A 1 97 ? 0.415 6.406 -13.482 1.00 92.94 97 GLN A CA 1
ATOM 725 C C . GLN A 1 97 ? 0.770 6.432 -11.990 1.00 92.94 97 GLN A C 1
ATOM 727 O O . GLN A 1 97 ? 1.650 5.687 -11.561 1.00 92.94 97 GLN A O 1
ATOM 732 N N . SER A 1 98 ? 0.116 7.281 -11.191 1.00 93.81 98 SER A N 1
ATOM 733 C CA . SER A 1 98 ? 0.293 7.265 -9.738 1.00 93.81 98 SER A CA 1
ATOM 734 C C . SER A 1 98 ? -0.322 5.995 -9.161 1.00 93.81 98 SER A C 1
ATOM 736 O O . SER A 1 98 ? -1.419 5.592 -9.557 1.00 93.81 98 SER A O 1
ATOM 738 N N . SER A 1 99 ? 0.390 5.364 -8.229 1.00 95.50 99 SER A N 1
ATOM 739 C CA . SER A 1 99 ? -0.074 4.141 -7.590 1.00 95.50 99 SER A CA 1
ATOM 740 C C . SER A 1 99 ? -0.758 4.410 -6.255 1.00 95.50 99 SER A C 1
ATOM 742 O O . SER A 1 99 ? -0.454 5.377 -5.557 1.00 95.50 99 SER A O 1
ATOM 744 N N . TYR A 1 100 ? -1.691 3.535 -5.906 1.00 96.25 100 TYR A N 1
ATOM 745 C CA . TYR A 1 100 ? -2.368 3.493 -4.618 1.00 96.25 100 TYR A CA 1
ATOM 746 C C . TYR A 1 100 ? -2.674 2.038 -4.272 1.00 96.25 100 TYR A C 1
ATOM 748 O O . TYR A 1 100 ? -2.729 1.176 -5.150 1.00 96.25 100 TYR A O 1
ATOM 756 N N . GLY A 1 101 ? -2.871 1.744 -2.994 1.00 96.31 101 GLY A N 1
ATOM 757 C CA . GLY A 1 101 ? -3.064 0.366 -2.582 1.00 96.31 101 GLY A CA 1
ATOM 758 C C . GLY A 1 101 ? -2.994 0.181 -1.083 1.00 96.31 101 GLY A C 1
ATOM 759 O O . GLY A 1 101 ? -3.313 1.083 -0.309 1.00 96.31 101 GLY A O 1
ATOM 760 N N . VAL A 1 102 ? -2.586 -1.018 -0.685 1.00 97.12 102 VAL A N 1
ATOM 761 C CA . VAL A 1 102 ? -2.576 -1.446 0.711 1.00 97.12 102 VAL A CA 1
ATOM 762 C C . VAL A 1 102 ? -1.163 -1.774 1.166 1.00 97.12 102 VAL A C 1
ATOM 764 O O . VAL A 1 102 ? -0.417 -2.511 0.510 1.00 97.12 102 VAL A O 1
ATOM 767 N N . LEU A 1 103 ? -0.816 -1.257 2.343 1.00 96.31 103 LEU A N 1
ATOM 768 C CA . LEU A 1 103 ? 0.336 -1.717 3.105 1.00 96.31 103 LEU A CA 1
ATOM 769 C C . LEU A 1 103 ? -0.127 -2.762 4.114 1.00 96.31 103 LEU A C 1
ATOM 771 O O . LEU A 1 103 ? -1.149 -2.591 4.775 1.00 96.31 103 LEU A O 1
ATOM 775 N N . PHE A 1 104 ? 0.626 -3.849 4.253 1.00 96.00 104 PHE A N 1
ATOM 776 C CA . PHE A 1 104 ? 0.237 -4.937 5.142 1.00 96.00 104 PHE A CA 1
ATOM 777 C C . PHE A 1 104 ? 1.429 -5.615 5.816 1.00 96.00 104 PHE A C 1
ATOM 779 O O . PHE A 1 104 ? 2.571 -5.545 5.349 1.00 96.00 104 PHE A O 1
ATOM 786 N N . ARG A 1 105 ? 1.157 -6.260 6.964 1.00 94.31 105 ARG A N 1
ATOM 787 C CA . ARG A 1 105 ? 2.176 -6.808 7.886 1.00 94.31 105 ARG A CA 1
ATOM 788 C C . ARG A 1 105 ? 3.282 -5.790 8.199 1.00 94.31 105 ARG A C 1
ATOM 790 O O . ARG A 1 105 ? 4.469 -6.121 8.224 1.00 94.31 105 ARG A O 1
ATOM 797 N N . MET A 1 106 ? 2.867 -4.542 8.398 1.00 93.12 106 MET A N 1
ATOM 798 C CA . MET A 1 106 ? 3.751 -3.435 8.718 1.00 93.12 106 MET A CA 1
ATOM 799 C C . MET A 1 106 ? 4.323 -3.607 10.123 1.00 93.12 106 MET A C 1
ATOM 801 O O . MET A 1 106 ? 3.580 -3.781 11.083 1.00 93.12 106 MET A O 1
ATOM 805 N N . GLN A 1 107 ? 5.649 -3.580 10.234 1.00 91.81 107 GLN A N 1
ATOM 806 C CA . GLN A 1 107 ? 6.353 -3.605 11.521 1.00 91.81 107 GLN A CA 1
ATOM 807 C C . GLN A 1 107 ? 6.756 -2.196 11.954 1.00 91.81 107 GLN A C 1
ATOM 809 O O . GLN A 1 107 ? 6.798 -1.894 13.141 1.00 91.81 107 GLN A O 1
ATOM 814 N N . ASN A 1 108 ? 7.087 -1.348 10.980 1.00 91.88 108 ASN A N 1
ATOM 815 C CA . ASN A 1 108 ? 7.428 0.062 11.141 1.00 91.88 108 ASN A CA 1
ATOM 816 C C . ASN A 1 108 ? 7.363 0.762 9.762 1.00 91.88 108 ASN A C 1
ATOM 818 O O . ASN A 1 108 ? 7.254 0.069 8.744 1.00 91.88 108 ASN A O 1
ATOM 822 N N . PRO A 1 109 ? 7.497 2.104 9.697 1.00 90.88 109 PRO A N 1
ATOM 823 C CA . PRO A 1 109 ? 7.524 2.877 8.445 1.00 90.88 109 PRO A CA 1
ATOM 824 C C . PRO A 1 109 ? 8.562 2.462 7.397 1.00 90.88 109 PRO A C 1
ATOM 826 O O . PRO A 1 109 ? 8.489 2.918 6.264 1.00 90.88 109 PRO A O 1
ATOM 829 N N . ASN A 1 110 ? 9.524 1.602 7.737 1.00 93.81 110 ASN A N 1
ATOM 830 C CA . ASN A 1 110 ? 10.548 1.100 6.825 1.00 93.81 110 ASN A CA 1
ATOM 831 C C . ASN A 1 110 ? 10.453 -0.411 6.585 1.00 93.81 110 ASN A C 1
ATOM 833 O O . ASN A 1 110 ? 11.345 -0.967 5.957 1.00 93.81 110 ASN A O 1
ATOM 837 N N . GLN A 1 111 ? 9.423 -1.106 7.074 1.00 96.19 111 GLN A N 1
ATOM 838 C CA . GLN A 1 111 ? 9.329 -2.556 6.916 1.00 96.19 111 GLN A CA 1
ATOM 839 C C . GLN A 1 111 ? 7.883 -3.041 6.821 1.00 96.19 111 GLN A C 1
ATOM 841 O O . GLN A 1 111 ? 7.171 -3.129 7.824 1.00 96.19 111 GLN A O 1
ATOM 846 N N . PHE A 1 112 ? 7.470 -3.393 5.606 1.00 96.44 112 PHE A N 1
ATOM 847 C CA . PHE A 1 112 ? 6.100 -3.782 5.267 1.00 96.44 112 PHE A CA 1
ATOM 848 C C . PHE A 1 112 ? 6.049 -4.474 3.898 1.00 96.44 112 PHE A C 1
ATOM 850 O O . PHE A 1 112 ? 7.027 -4.476 3.147 1.00 96.44 112 PHE A O 1
ATOM 857 N N . TYR A 1 113 ? 4.896 -5.046 3.566 1.00 97.81 113 TYR A N 1
ATOM 858 C CA . TYR A 1 113 ? 4.553 -5.435 2.201 1.00 97.81 113 TYR A CA 1
ATOM 859 C C . TYR A 1 113 ? 3.613 -4.400 1.593 1.00 97.81 113 TYR A C 1
ATOM 861 O O . TYR A 1 113 ? 2.841 -3.771 2.318 1.00 97.81 113 TYR A O 1
ATOM 869 N N . ARG A 1 114 ? 3.687 -4.238 0.275 1.00 97.56 114 ARG A N 1
ATOM 870 C CA . ARG A 1 114 ? 2.868 -3.311 -0.501 1.00 97.56 114 ARG A CA 1
ATOM 871 C C . ARG A 1 114 ? 2.252 -4.041 -1.681 1.00 97.56 114 ARG A C 1
ATOM 873 O O . ARG A 1 114 ? 2.983 -4.669 -2.447 1.00 97.56 114 ARG A O 1
ATOM 880 N N . PHE A 1 115 ? 0.939 -3.923 -1.822 1.00 98.06 115 PHE A N 1
ATOM 881 C CA . PHE A 1 115 ? 0.230 -4.254 -3.049 1.00 98.06 115 PHE A CA 1
ATOM 882 C C . PHE A 1 115 ? -0.400 -2.979 -3.592 1.00 98.06 115 PHE A C 1
ATOM 884 O O . PHE A 1 115 ? -1.288 -2.417 -2.952 1.00 98.06 115 PHE A O 1
ATOM 891 N N . ASP A 1 116 ? 0.075 -2.552 -4.755 1.00 97.38 116 ASP A N 1
ATOM 892 C CA . ASP A 1 116 ? -0.333 -1.309 -5.394 1.00 97.38 116 ASP A CA 1
ATOM 893 C C . ASP A 1 116 ? -0.982 -1.586 -6.741 1.00 97.38 116 ASP A C 1
ATOM 895 O O . ASP A 1 116 ? -0.568 -2.490 -7.469 1.00 97.38 116 ASP A O 1
ATOM 899 N N . VAL A 1 117 ? -1.940 -0.735 -7.088 1.00 97.56 117 VAL A N 1
ATOM 900 C CA . VAL A 1 117 ? -2.508 -0.602 -8.424 1.00 97.56 117 VAL A CA 1
ATOM 901 C C . VAL A 1 117 ? -2.315 0.822 -8.937 1.00 97.56 117 VAL A C 1
ATOM 903 O O . VAL A 1 117 ? -2.138 1.755 -8.156 1.00 97.56 117 VAL A O 1
ATOM 906 N N . THR A 1 118 ? -2.362 1.008 -10.249 1.00 96.12 118 THR A N 1
ATOM 907 C CA . THR A 1 118 ? -2.397 2.326 -10.896 1.00 96.12 118 THR A CA 1
ATOM 908 C C . THR A 1 118 ? -3.757 2.567 -11.548 1.00 96.12 118 THR A C 1
ATOM 910 O O . THR A 1 118 ? -4.460 1.625 -11.924 1.00 96.12 118 THR A O 1
ATOM 913 N N . GLY A 1 119 ? -4.129 3.836 -11.739 1.00 92.81 119 GLY A N 1
ATOM 914 C CA . GLY A 1 119 ? -5.377 4.208 -12.418 1.00 92.81 119 GLY A CA 1
ATOM 915 C C . GLY A 1 119 ? -5.470 3.711 -13.868 1.00 92.81 119 GLY A C 1
ATOM 916 O O . GLY A 1 119 ? -6.569 3.528 -14.390 1.00 92.81 119 GLY A O 1
ATOM 917 N N . ASN A 1 120 ? -4.329 3.432 -14.512 1.00 93.94 120 ASN A N 1
ATOM 918 C CA . ASN A 1 120 ? -4.261 2.840 -15.851 1.00 93.94 120 ASN A CA 1
ATOM 919 C C . ASN A 1 120 ? -4.214 1.296 -15.878 1.00 93.94 120 ASN A C 1
ATOM 921 O O . ASN A 1 120 ? -4.019 0.728 -16.949 1.00 93.94 120 ASN A O 1
ATOM 925 N N . GLY A 1 121 ? -4.433 0.608 -14.752 1.00 95.19 121 GLY A N 1
ATOM 926 C CA . GLY A 1 121 ? -4.682 -0.841 -14.746 1.00 95.19 121 GLY A CA 1
ATOM 927 C C . GLY A 1 121 ? -3.453 -1.735 -14.572 1.00 95.19 121 GLY A C 1
ATOM 928 O O . GLY A 1 121 ? -3.498 -2.907 -14.953 1.00 95.19 121 GLY A O 1
ATOM 929 N N . MET A 1 122 ? -2.375 -1.205 -13.993 1.00 97.31 122 MET A N 1
ATOM 930 C CA . MET A 1 122 ? -1.193 -1.984 -13.625 1.00 97.31 122 MET A CA 1
ATOM 931 C C . MET A 1 122 ? -1.229 -2.349 -12.141 1.00 97.31 122 MET A C 1
ATOM 933 O O . MET A 1 122 ? -1.831 -1.628 -11.349 1.00 97.31 122 MET A O 1
ATOM 937 N N . PHE A 1 123 ? -0.534 -3.416 -11.745 1.00 98.00 123 PHE A N 1
ATOM 938 C CA . PHE A 1 123 ? -0.266 -3.728 -10.340 1.00 98.00 123 PHE A CA 1
ATOM 939 C C . PHE A 1 123 ? 1.187 -4.114 -10.067 1.00 98.00 123 PHE A C 1
ATOM 941 O O . PHE A 1 123 ? 1.924 -4.544 -10.959 1.00 98.00 123 PHE A O 1
ATOM 948 N N . MET A 1 124 ? 1.573 -3.985 -8.798 1.00 98.12 124 MET A N 1
ATOM 949 C CA . MET A 1 124 ? 2.871 -4.387 -8.272 1.00 98.12 124 MET A CA 1
ATOM 950 C C . MET A 1 124 ? 2.727 -4.996 -6.874 1.00 98.12 124 MET A C 1
ATOM 952 O O . MET A 1 124 ? 1.933 -4.530 -6.057 1.00 98.12 124 MET A O 1
ATOM 956 N N . LEU A 1 125 ? 3.536 -6.020 -6.586 1.00 98.31 125 LEU A N 1
ATOM 957 C CA . LEU A 1 125 ? 3.678 -6.609 -5.256 1.00 98.31 125 LEU A CA 1
ATOM 958 C C . LEU A 1 125 ? 5.142 -6.535 -4.819 1.00 98.31 125 LEU A C 1
ATOM 960 O O . LEU A 1 125 ? 6.034 -7.088 -5.470 1.00 98.31 125 LEU A O 1
ATOM 964 N N . GLU A 1 126 ? 5.380 -5.877 -3.688 1.00 98.38 126 GLU A N 1
ATOM 965 C CA . GLU A 1 126 ? 6.717 -5.569 -3.183 1.00 98.38 126 GLU A CA 1
ATOM 966 C C . GLU A 1 126 ? 6.813 -5.737 -1.662 1.00 98.38 126 GLU A C 1
ATOM 968 O O . GLU A 1 126 ? 5.824 -5.696 -0.928 1.00 98.38 126 GLU A O 1
ATOM 973 N N . ARG A 1 127 ? 8.043 -5.894 -1.170 1.00 98.44 127 ARG A N 1
ATOM 974 C CA . ARG A 1 127 ? 8.390 -5.789 0.249 1.00 98.44 127 ARG A CA 1
ATOM 975 C C . ARG A 1 127 ? 9.410 -4.678 0.447 1.00 98.44 127 ARG A C 1
ATOM 977 O O . ARG A 1 127 ? 10.475 -4.707 -0.172 1.00 98.44 127 ARG A O 1
ATOM 984 N N . ARG A 1 128 ? 9.123 -3.767 1.375 1.00 97.81 128 ARG A N 1
ATOM 985 C CA . ARG A 1 128 ? 10.112 -2.859 1.957 1.00 97.81 128 ARG A CA 1
ATOM 986 C C . ARG A 1 128 ? 10.854 -3.602 3.067 1.00 97.81 128 ARG A C 1
ATOM 988 O O . ARG A 1 128 ? 10.246 -4.078 4.029 1.00 97.81 128 ARG A O 1
ATOM 995 N N . ASN A 1 129 ? 12.161 -3.750 2.913 1.00 97.88 129 ASN A N 1
ATOM 996 C CA . ASN A 1 129 ? 13.025 -4.365 3.912 1.00 97.88 129 ASN A CA 1
ATOM 997 C C . ASN A 1 129 ? 13.455 -3.325 4.951 1.00 97.88 129 ASN A C 1
ATOM 999 O O . ASN A 1 129 ? 13.566 -2.144 4.637 1.00 97.88 129 ASN A O 1
ATOM 1003 N N . GLY A 1 130 ? 13.759 -3.771 6.174 1.00 95.69 130 GLY A N 1
ATOM 1004 C CA . GLY A 1 130 ? 14.123 -2.874 7.280 1.00 95.69 130 GLY A CA 1
ATOM 1005 C C . GLY A 1 130 ? 15.421 -2.081 7.072 1.00 95.69 130 GLY A C 1
ATOM 1006 O O . GLY A 1 130 ? 15.661 -1.121 7.794 1.00 95.69 130 GLY A O 1
ATOM 1007 N N . ASP A 1 131 ? 16.239 -2.450 6.083 1.00 95.94 131 ASP A N 1
ATOM 1008 C CA . ASP A 1 131 ? 17.424 -1.701 5.642 1.00 95.94 131 ASP A CA 1
ATOM 1009 C C . ASP A 1 131 ? 17.104 -0.624 4.585 1.00 95.94 131 ASP A C 1
ATOM 1011 O O . ASP A 1 131 ? 18.001 0.053 4.087 1.00 95.94 131 ASP A O 1
ATOM 1015 N N . GLY A 1 132 ? 15.829 -0.463 4.223 1.00 93.81 132 GLY A N 1
ATOM 1016 C CA . GLY A 1 132 ? 15.366 0.464 3.198 1.00 93.81 132 GLY A CA 1
ATOM 1017 C C . GLY A 1 132 ? 15.448 -0.074 1.766 1.00 93.81 132 GLY A C 1
ATOM 1018 O O . GLY A 1 132 ? 15.072 0.640 0.836 1.00 93.81 132 GLY A O 1
ATOM 1019 N N . SER A 1 133 ? 15.903 -1.310 1.552 1.00 96.88 133 SER A N 1
ATOM 1020 C CA . SER A 1 133 ? 15.869 -1.941 0.230 1.00 96.88 133 SER A CA 1
ATOM 1021 C C . SER A 1 133 ? 14.460 -2.423 -0.140 1.00 96.88 133 SER A C 1
ATOM 1023 O O . SER A 1 133 ? 13.581 -2.584 0.713 1.00 96.88 133 SER A O 1
ATOM 1025 N N . TRP A 1 134 ? 14.239 -2.658 -1.434 1.00 96.94 134 TRP A N 1
ATOM 1026 C CA . TRP A 1 134 ? 12.994 -3.212 -1.963 1.00 96.94 134 TRP A CA 1
ATOM 1027 C C . TRP A 1 134 ? 13.227 -4.609 -2.529 1.00 96.94 134 TRP A C 1
ATOM 1029 O O . TRP A 1 134 ? 14.175 -4.833 -3.277 1.00 96.94 134 TRP A O 1
ATOM 1039 N N . THR A 1 135 ? 12.333 -5.540 -2.200 1.00 98.38 135 THR A N 1
ATOM 1040 C CA . THR A 1 135 ? 12.221 -6.836 -2.881 1.00 98.38 135 THR A CA 1
ATOM 1041 C C . THR A 1 135 ? 10.975 -6.817 -3.749 1.00 98.38 135 THR A C 1
ATOM 1043 O O . THR A 1 135 ? 9.880 -6.602 -3.229 1.00 98.38 135 THR A O 1
ATOM 1046 N N . ARG A 1 136 ? 11.134 -7.055 -5.053 1.00 97.94 136 ARG A N 1
ATOM 1047 C CA . ARG A 1 136 ? 10.008 -7.209 -5.979 1.00 97.94 136 ARG A CA 1
ATOM 1048 C C . ARG A 1 136 ? 9.620 -8.670 -6.108 1.00 97.94 136 ARG A C 1
ATOM 1050 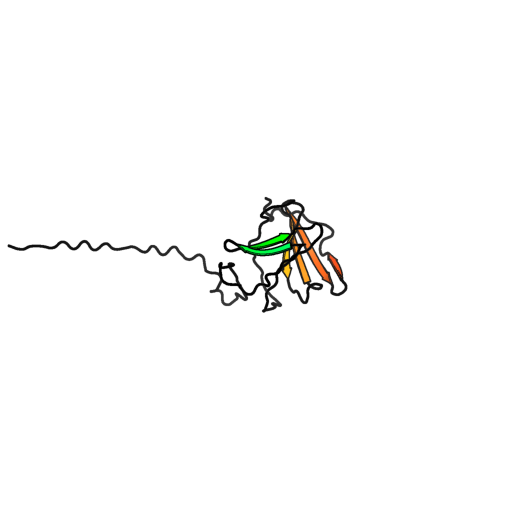O O . ARG A 1 136 ? 10.491 -9.534 -6.175 1.00 97.94 136 ARG A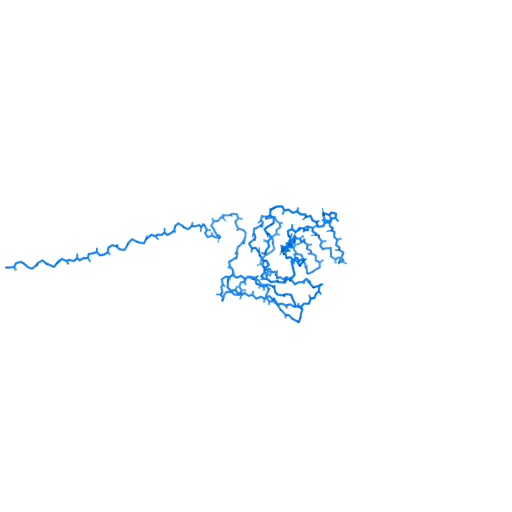 O 1
ATOM 1057 N N . PHE A 1 137 ? 8.319 -8.930 -6.160 1.00 98.12 137 PHE A N 1
ATOM 1058 C CA . PHE A 1 137 ? 7.781 -10.264 -6.435 1.00 98.12 137 PHE A CA 1
ATOM 1059 C C . PHE A 1 137 ? 7.353 -10.440 -7.896 1.00 98.12 137 PHE A C 1
ATOM 1061 O O . PHE A 1 137 ? 7.003 -11.544 -8.301 1.00 98.12 137 PHE A O 1
ATOM 1068 N N . LEU A 1 138 ? 7.412 -9.362 -8.677 1.00 97.56 138 LEU A N 1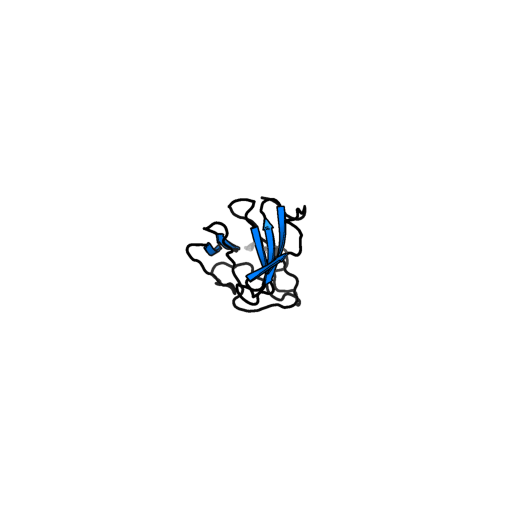
ATOM 1069 C CA . LEU A 1 138 ? 7.178 -9.324 -10.115 1.00 97.56 138 LEU A CA 1
ATOM 1070 C C . LEU A 1 138 ? 8.405 -8.693 -10.782 1.00 97.56 138 LEU A C 1
ATOM 1072 O O . LEU A 1 138 ? 9.095 -7.878 -10.166 1.00 97.56 138 LEU A O 1
ATOM 1076 N N . GLU A 1 139 ? 8.688 -9.077 -12.024 1.00 95.88 139 GLU A N 1
ATOM 1077 C CA . GLU A 1 139 ? 9.812 -8.517 -12.787 1.00 95.88 139 GLU A CA 1
ATOM 1078 C C . GLU A 1 139 ? 9.590 -7.029 -13.098 1.00 95.88 139 GLU A C 1
ATOM 1080 O O . GLU A 1 139 ? 10.484 -6.206 -12.898 1.00 95.88 139 GLU A O 1
ATOM 1085 N N . ASP A 1 140 ? 8.364 -6.691 -13.498 1.00 96.69 140 ASP A N 1
ATOM 1086 C CA . ASP A 1 140 ? 7.894 -5.331 -13.759 1.00 96.69 140 ASP A CA 1
ATOM 1087 C C . ASP A 1 140 ? 6.413 -5.201 -13.365 1.00 96.69 140 ASP A C 1
ATOM 1089 O O . ASP A 1 140 ? 5.772 -6.194 -13.002 1.00 96.69 140 ASP A O 1
ATOM 1093 N N . TRP A 1 141 ? 5.862 -3.992 -13.441 1.00 97.56 141 TRP A N 1
ATOM 1094 C CA . TRP A 1 141 ? 4.428 -3.742 -13.338 1.00 97.56 141 TRP A CA 1
ATOM 1095 C C . TRP A 1 141 ? 3.666 -4.631 -14.318 1.00 97.56 141 TRP A C 1
ATOM 1097 O O . TRP A 1 141 ? 4.013 -4.722 -15.494 1.00 97.56 141 TRP A O 1
ATOM 1107 N N . GLN A 1 142 ? 2.626 -5.294 -13.824 1.00 98.19 142 GLN A N 1
ATOM 1108 C CA . GLN A 1 142 ? 1.839 -6.235 -14.615 1.00 98.19 142 GLN A CA 1
ATOM 1109 C C . GLN A 1 142 ? 0.449 -5.671 -14.887 1.00 98.19 142 GLN A C 1
ATOM 1111 O O . GLN A 1 142 ? -0.162 -5.069 -14.007 1.00 98.19 142 GLN A O 1
ATOM 1116 N N . GLU A 1 143 ? -0.066 -5.893 -16.092 1.00 96.44 143 GLU A N 1
ATOM 1117 C CA . GLU A 1 143 ? -1.461 -5.600 -16.422 1.00 96.44 143 GLU A CA 1
ATOM 1118 C C . GLU A 1 143 ? -2.395 -6.646 -15.804 1.00 96.44 143 GLU A C 1
ATOM 1120 O O . GLU A 1 143 ? -2.053 -7.825 -15.676 1.00 96.44 143 GLU A O 1
ATOM 1125 N N . SER A 1 144 ? -3.615 -6.235 -15.462 1.00 94.12 144 SER A N 1
ATOM 1126 C CA . SER A 1 144 ? -4.674 -7.175 -15.098 1.00 94.12 144 SER A CA 1
ATOM 1127 C C . SER A 1 144 ? -6.049 -6.657 -15.491 1.00 94.12 144 SER A C 1
ATOM 1129 O O . SER A 1 144 ? -6.451 -5.562 -15.108 1.00 94.12 144 SER A O 1
ATOM 1131 N N . SER A 1 145 ? -6.822 -7.502 -16.176 1.00 93.44 145 SER A N 1
ATOM 1132 C CA . SER A 1 145 ? -8.233 -7.222 -16.493 1.00 93.44 145 SER A CA 1
ATOM 1133 C C . SER A 1 145 ? -9.138 -7.125 -15.257 1.00 93.44 145 SER A C 1
ATOM 1135 O O . SER A 1 145 ? -10.258 -6.630 -15.361 1.00 93.44 145 SER A O 1
ATOM 1137 N N . ALA A 1 146 ? -8.663 -7.572 -14.089 1.00 93.69 146 ALA A N 1
ATOM 1138 C CA . ALA A 1 146 ? -9.385 -7.427 -12.829 1.00 93.69 146 ALA A CA 1
ATOM 1139 C C . ALA A 1 146 ? -9.347 -5.988 -12.281 1.00 93.69 146 ALA A C 1
ATOM 1141 O O . ALA A 1 146 ? -10.166 -5.638 -11.433 1.00 93.69 146 ALA A O 1
ATOM 1142 N N . ILE A 1 147 ? -8.414 -5.149 -12.748 1.00 93.38 147 ILE A N 1
ATOM 1143 C CA . ILE A 1 147 ? -8.268 -3.771 -12.276 1.00 93.38 147 ILE A CA 1
ATOM 1144 C C . ILE A 1 147 ? -9.164 -2.873 -13.120 1.00 93.38 147 ILE A C 1
ATOM 1146 O O . ILE A 1 147 ? -8.963 -2.707 -14.325 1.00 93.38 147 ILE A O 1
ATOM 1150 N N . ARG A 1 148 ? -10.166 -2.276 -12.472 1.00 91.38 148 ARG A N 1
ATOM 1151 C CA . ARG A 1 148 ? -11.024 -1.272 -13.103 1.00 91.38 148 ARG A CA 1
ATOM 1152 C C . ARG A 1 148 ? -10.237 0.027 -13.237 1.00 91.38 148 ARG A C 1
ATOM 1154 O O . ARG A 1 148 ? -9.808 0.592 -12.238 1.00 91.38 148 ARG A O 1
ATOM 1161 N N . GLN A 1 149 ? -10.050 0.462 -14.474 1.00 88.56 149 GLN A N 1
ATOM 1162 C CA . GLN A 1 149 ? -9.394 1.725 -14.800 1.00 88.56 149 GLN A CA 1
ATOM 1163 C C . GLN A 1 149 ? -10.377 2.893 -14.646 1.00 88.56 149 GLN A C 1
ATOM 1165 O O . GLN A 1 149 ? -11.585 2.698 -14.818 1.00 88.56 149 GLN A O 1
ATOM 1170 N N . GLY A 1 150 ? -9.853 4.098 -14.406 1.00 67.12 150 GLY A N 1
ATOM 1171 C CA . GLY A 1 150 ? -10.643 5.332 -14.291 1.00 67.12 150 GLY A CA 1
ATOM 1172 C C . GLY A 1 150 ? -10.591 5.945 -12.906 1.00 67.12 150 GLY A C 1
ATOM 1173 O O . GLY A 1 150 ? -11.398 5.522 -12.050 1.00 67.12 150 GLY A O 1
#

Sequence (150 aa):
MKKYIAGFILLLFLAACGGDGLPGTDPGLLFADNFTPGEMGDWQIEGDAAGQTTLLNENLVIEIAQPNVMQFSTLTTPGFTNFVLEVDARQLKGDLQSSYGVLFRMQNPNQFYRFDVTGNGMFMLERRNGDGSWTRFLEDWQESSAIRQG

Foldseek 3Di:
DDDDDPDDPDDDPPPPDPDPDDQPPDPQRPDDAQLPPPPPPQKDWDDDQQWGWDRDPSDTDIGGNDPPDDDDMDGVDDADDDDDDDDDDDDPDDDQQDKDFDWHPDPDPQWTWTWIAGLQAWIFTWTRDNVRDIDGPDPDTDGDPVDHHD

Radius of gyration: 22.96 Å; chains: 1; bounding box: 97×34×34 Å

pLDDT: mean 84.56, std 17.13, range [36.47, 98.44]

Secondary structure (DSSP, 8-state):
-------------------PPPTT--TT--------TT---SB---B-SSEEEEEETTEEEEEE-STT------BSS---SS----------SS-TTSEEEEEEEEEETTEEEEEEEETTSEEEEEEE-TTS-EEESSSS-EE-TTS---